Protein AF-A0A8H5QN54-F1 (afdb_monomer)

Radius of gyration: 13.61 Å; Cα contacts (8 Å, |Δi|>4): 112; chains: 1; bounding box: 28×30×39 Å

Mean predicted aligned error: 3.13 Å

Structure (mmCIF, N/CA/C/O backbone):
data_AF-A0A8H5QN54-F1
#
_entry.id   AF-A0A8H5QN54-F1
#
loop_
_atom_site.group_PDB
_atom_site.id
_atom_site.type_symbol
_atom_site.label_atom_id
_atom_site.label_alt_id
_atom_site.label_comp_id
_atom_site.label_asym_id
_atom_site.label_entity_id
_atom_site.label_seq_id
_atom_site.pdbx_PDB_ins_code
_atom_site.Cartn_x
_atom_site.Cartn_y
_atom_site.Cartn_z
_atom_site.occupancy
_atom_site.B_iso_or_equiv
_atom_site.auth_seq_id
_atom_site.auth_comp_id
_atom_site.auth_asym_id
_atom_site.auth_atom_id
_atom_site.pdbx_PDB_model_num
ATOM 1 N N . MET A 1 1 ? -14.623 -18.170 5.546 1.00 49.84 1 MET A N 1
ATOM 2 C CA . MET A 1 1 ? -14.243 -16.929 4.839 1.00 49.84 1 MET A CA 1
ATOM 3 C C . MET A 1 1 ? -14.139 -15.838 5.886 1.00 49.84 1 MET A C 1
ATOM 5 O O . MET A 1 1 ? -15.049 -15.738 6.697 1.00 49.84 1 MET A O 1
ATOM 9 N N . ALA A 1 2 ? -13.021 -15.119 5.971 1.00 58.28 2 ALA A N 1
ATOM 10 C CA . ALA A 1 2 ? -12.918 -14.001 6.9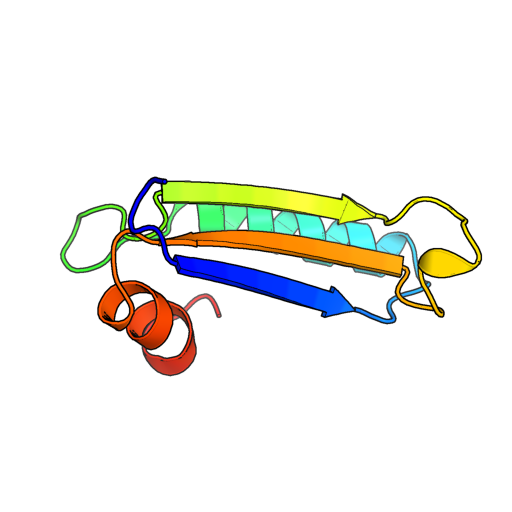08 1.00 58.28 2 ALA A CA 1
ATOM 11 C C . ALA A 1 2 ? -13.755 -12.825 6.375 1.00 58.28 2 ALA A C 1
ATOM 13 O O . ALA A 1 2 ? -13.661 -12.517 5.190 1.00 58.28 2 ALA A O 1
ATOM 14 N N . ASN A 1 3 ? -14.547 -12.172 7.230 1.00 83.38 3 ASN A N 1
ATOM 15 C CA . ASN A 1 3 ? -15.346 -10.984 6.891 1.00 83.38 3 ASN A CA 1
ATOM 16 C C . ASN A 1 3 ? -14.464 -9.725 6.778 1.00 83.38 3 ASN A C 1
ATOM 18 O O . ASN A 1 3 ? -14.701 -8.734 7.460 1.00 83.38 3 ASN A O 1
ATOM 22 N N . ARG A 1 4 ? -13.394 -9.783 5.982 1.00 93.25 4 ARG A N 1
ATOM 23 C CA . ARG A 1 4 ? -12.508 -8.639 5.738 1.00 93.25 4 ARG A CA 1
ATOM 24 C C . ARG A 1 4 ? -12.912 -7.924 4.461 1.00 93.25 4 ARG A C 1
ATOM 26 O O . ARG A 1 4 ? -13.371 -8.548 3.506 1.00 93.25 4 ARG A O 1
ATOM 33 N N . VAL A 1 5 ? -12.682 -6.618 4.437 1.00 96.25 5 VAL A N 1
ATOM 34 C CA . VAL A 1 5 ? -12.798 -5.820 3.217 1.00 96.25 5 VAL A CA 1
ATOM 35 C C . VAL A 1 5 ? -11.432 -5.785 2.546 1.00 96.25 5 VAL A C 1
ATOM 37 O O . VAL A 1 5 ? -10.442 -5.424 3.179 1.00 96.25 5 VAL A O 1
ATOM 40 N N . HIS A 1 6 ? -11.378 -6.160 1.269 1.00 96.25 6 HIS A N 1
ATOM 41 C CA . HIS A 1 6 ? -10.166 -6.116 0.455 1.00 96.25 6 HIS A CA 1
ATOM 42 C C . HIS A 1 6 ? -10.311 -5.017 -0.600 1.00 96.25 6 HIS A C 1
ATOM 44 O O . HIS A 1 6 ? -11.113 -5.150 -1.523 1.00 96.25 6 HIS A O 1
ATOM 50 N N . ARG A 1 7 ? -9.529 -3.941 -0.479 1.00 95.62 7 ARG A N 1
ATOM 51 C CA . ARG A 1 7 ? -9.432 -2.890 -1.499 1.00 95.62 7 ARG A CA 1
ATOM 52 C C . ARG A 1 7 ? -8.258 -3.198 -2.416 1.00 95.62 7 ARG A C 1
ATOM 54 O O . ARG A 1 7 ? -7.147 -3.396 -1.927 1.00 95.62 7 ARG A O 1
ATOM 61 N N . ILE A 1 8 ? -8.509 -3.220 -3.722 1.00 97.12 8 ILE A N 1
ATOM 62 C CA . ILE A 1 8 ? -7.477 -3.378 -4.750 1.00 97.12 8 ILE A CA 1
ATOM 63 C C . ILE A 1 8 ? -7.431 -2.101 -5.581 1.00 97.12 8 ILE A C 1
ATOM 65 O O . ILE A 1 8 ? -8.430 -1.739 -6.202 1.00 97.12 8 ILE A O 1
ATOM 69 N N . THR A 1 9 ? -6.274 -1.447 -5.616 1.00 96.81 9 THR A N 1
ATOM 70 C CA . THR A 1 9 ? -6.029 -0.280 -6.467 1.00 96.81 9 THR A CA 1
ATOM 71 C C . THR A 1 9 ? -4.959 -0.632 -7.490 1.00 96.81 9 THR A C 1
ATOM 73 O O . THR A 1 9 ? -3.896 -1.142 -7.139 1.00 96.81 9 THR A O 1
ATOM 76 N N . MET A 1 10 ? -5.246 -0.375 -8.766 1.00 97.25 10 MET A N 1
ATOM 77 C CA . MET A 1 10 ? -4.356 -0.693 -9.882 1.00 97.25 10 MET A CA 1
ATOM 78 C C . MET A 1 10 ? -3.978 0.587 -10.622 1.00 97.25 10 MET A C 1
ATOM 80 O O . MET A 1 10 ? -4.845 1.380 -10.990 1.00 97.25 10 MET A O 1
ATOM 84 N N . PHE A 1 11 ? -2.685 0.770 -10.868 1.00 97.06 11 PHE A N 1
ATOM 85 C CA . PHE A 1 11 ? -2.128 1.980 -11.463 1.00 97.06 11 PHE A CA 1
ATOM 86 C C . PHE A 1 11 ? -1.495 1.675 -12.819 1.00 97.06 11 PHE A C 1
ATOM 88 O O . PHE A 1 11 ? -0.816 0.662 -12.991 1.00 97.06 11 PHE A O 1
ATOM 95 N N . LYS A 1 12 ? -1.682 2.584 -13.779 1.00 96.56 12 LYS A N 1
ATOM 96 C CA . LYS A 1 12 ? -0.921 2.616 -15.034 1.00 96.56 12 LYS A CA 1
ATOM 97 C C . LYS A 1 12 ? 0.230 3.604 -14.863 1.00 96.56 12 LYS A C 1
ATOM 99 O O . LYS A 1 12 ? 0.117 4.764 -15.241 1.00 96.56 12 LYS A O 1
ATOM 104 N N . LEU A 1 13 ? 1.298 3.144 -14.221 1.00 95.25 13 LEU A N 1
ATOM 105 C CA . LEU A 1 13 ? 2.458 3.943 -13.829 1.00 95.25 13 LEU A CA 1
ATOM 106 C C . LEU A 1 13 ? 3.732 3.289 -14.386 1.00 95.25 13 LEU A C 1
ATOM 108 O O . LEU A 1 13 ? 4.367 2.510 -13.676 1.00 95.25 13 LEU A O 1
ATOM 112 N N . PRO A 1 14 ? 4.073 3.471 -15.674 1.00 90.06 14 PRO A N 1
ATOM 113 C CA . PRO A 1 14 ? 5.159 2.719 -16.310 1.00 90.06 14 PRO A CA 1
ATOM 114 C C . PRO A 1 14 ? 6.557 3.142 -15.831 1.00 90.06 14 PRO A C 1
ATOM 116 O O . PRO A 1 14 ? 7.492 2.348 -15.901 1.00 90.06 14 PRO A O 1
ATOM 119 N N . SER A 1 15 ? 6.708 4.367 -15.319 1.00 96.12 15 SER A N 1
ATOM 120 C CA . SER A 1 15 ? 7.983 4.879 -14.813 1.00 96.12 15 SER A CA 1
ATOM 121 C C . SER A 1 15 ? 8.406 4.172 -13.523 1.00 96.12 15 SER A C 1
ATOM 123 O O . SER A 1 15 ? 7.704 4.231 -12.512 1.00 96.12 15 SER A O 1
ATOM 125 N N . LYS A 1 16 ? 9.585 3.537 -13.530 1.00 94.69 16 LYS A N 1
ATOM 126 C CA . LYS A 1 16 ? 10.149 2.866 -12.346 1.00 94.69 16 LYS A CA 1
ATOM 127 C C . LYS A 1 16 ? 10.483 3.849 -11.221 1.00 94.69 16 LYS A C 1
ATOM 129 O O . LYS A 1 16 ? 10.259 3.524 -10.058 1.00 94.69 16 LYS A O 1
ATOM 134 N N . ASP A 1 17 ? 10.914 5.061 -11.559 1.00 97.31 17 ASP A N 1
ATOM 135 C CA . ASP A 1 17 ? 11.186 6.110 -10.571 1.00 97.31 17 ASP A CA 1
ATOM 136 C C . ASP A 1 17 ? 9.903 6.568 -9.869 1.00 97.31 17 ASP A C 1
ATOM 138 O O . ASP A 1 17 ? 9.891 6.803 -8.661 1.00 97.31 17 ASP A O 1
ATOM 142 N N . GLU A 1 18 ? 8.796 6.679 -10.607 1.00 97.19 18 GLU A N 1
ATOM 143 C CA . GLU A 1 18 ? 7.500 7.023 -10.015 1.00 97.19 18 GLU A CA 1
ATOM 144 C C . GLU A 1 18 ? 6.932 5.864 -9.187 1.00 97.19 1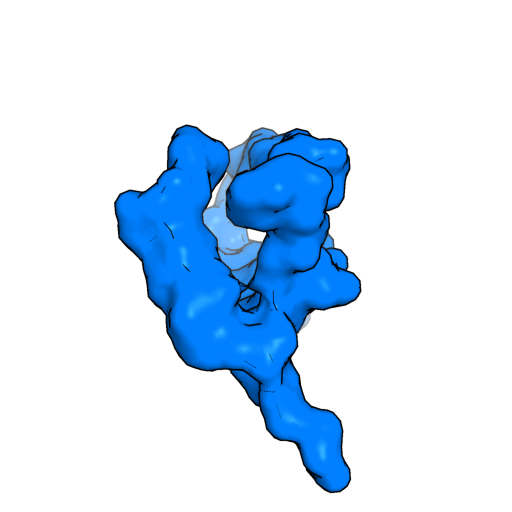8 GLU A C 1
ATOM 146 O O . GLU A 1 18 ? 6.386 6.107 -8.112 1.00 97.19 18 GLU A O 1
ATOM 151 N N . GLN A 1 19 ? 7.117 4.611 -9.626 1.00 96.88 19 GLN A N 1
ATOM 152 C CA . GLN A 1 19 ? 6.770 3.427 -8.828 1.00 96.88 19 GLN A CA 1
ATOM 153 C C . GLN A 1 19 ? 7.531 3.402 -7.497 1.00 96.88 19 GLN A C 1
ATOM 155 O O . GLN A 1 19 ? 6.923 3.144 -6.461 1.00 96.88 19 GLN A O 1
ATOM 160 N N . ALA A 1 20 ? 8.834 3.706 -7.500 1.00 97.25 20 ALA A N 1
ATOM 161 C CA . ALA A 1 20 ? 9.637 3.780 -6.280 1.00 97.25 20 ALA A CA 1
ATOM 162 C C . ALA A 1 20 ? 9.138 4.886 -5.336 1.00 97.25 20 ALA A C 1
ATOM 164 O O . ALA A 1 20 ? 8.926 4.638 -4.150 1.00 97.25 20 ALA A O 1
ATOM 165 N N . LYS A 1 21 ? 8.844 6.081 -5.869 1.00 97.25 21 LYS A N 1
ATOM 166 C CA . LYS A 1 21 ? 8.258 7.180 -5.081 1.00 97.25 21 LYS A CA 1
ATOM 167 C C . LYS A 1 21 ? 6.913 6.793 -4.467 1.00 97.25 21 LYS A C 1
ATOM 169 O O . LYS A 1 21 ? 6.659 7.133 -3.314 1.00 97.25 21 LYS A O 1
ATOM 174 N N . LEU A 1 22 ? 6.054 6.101 -5.218 1.00 96.62 22 LEU A N 1
ATOM 175 C CA . LEU A 1 22 ? 4.760 5.631 -4.724 1.00 96.62 22 LEU A CA 1
ATOM 176 C C . LEU A 1 22 ? 4.930 4.556 -3.643 1.00 96.62 22 LEU A C 1
ATOM 178 O O . LEU A 1 22 ? 4.266 4.621 -2.609 1.00 96.62 22 LEU A O 1
ATOM 182 N N . LEU A 1 23 ? 5.849 3.608 -3.842 1.00 97.38 23 LEU A N 1
ATOM 183 C CA . LEU A 1 23 ? 6.188 2.589 -2.849 1.00 97.38 23 LEU A CA 1
ATOM 184 C C . LEU A 1 23 ? 6.645 3.226 -1.527 1.00 97.38 23 LEU A C 1
ATOM 186 O O . LEU A 1 23 ? 6.176 2.825 -0.463 1.00 97.38 23 LEU A O 1
ATOM 190 N N . ASP A 1 24 ? 7.469 4.273 -1.586 1.00 97.06 24 ASP A N 1
ATOM 191 C CA . ASP A 1 24 ? 7.903 5.013 -0.398 1.00 97.06 24 ASP A CA 1
ATOM 192 C C . ASP A 1 24 ? 6.742 5.697 0.339 1.00 97.06 24 ASP A C 1
ATOM 194 O O . ASP A 1 24 ? 6.728 5.723 1.573 1.00 97.06 24 ASP A O 1
ATOM 198 N N . GLN A 1 25 ? 5.744 6.230 -0.377 1.00 96.38 25 GLN A N 1
ATOM 199 C CA . GLN A 1 25 ? 4.540 6.771 0.270 1.00 96.38 25 GLN A CA 1
ATOM 200 C C . GLN A 1 25 ? 3.730 5.670 0.958 1.00 96.38 25 GLN A C 1
ATOM 202 O O . GLN A 1 25 ? 3.288 5.854 2.092 1.00 96.38 25 GLN A O 1
ATOM 207 N N . TYR A 1 26 ? 3.599 4.499 0.332 1.00 96.69 26 TYR A N 1
ATOM 208 C CA . TYR A 1 26 ? 2.944 3.357 0.964 1.00 96.69 26 TYR A CA 1
ATOM 209 C C . TYR A 1 26 ? 3.700 2.858 2.201 1.00 96.69 26 TYR A C 1
ATOM 211 O O . TYR A 1 26 ? 3.066 2.533 3.204 1.00 96.69 26 TYR A O 1
ATOM 219 N N . HIS A 1 27 ? 5.035 2.851 2.194 1.00 95.56 27 HIS A N 1
ATOM 220 C CA . HIS A 1 27 ? 5.818 2.529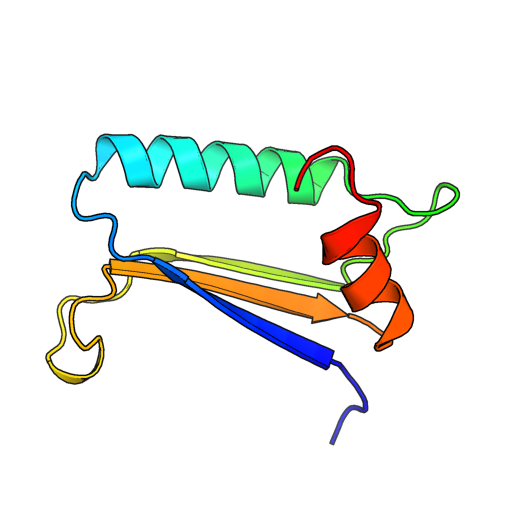 3.391 1.00 95.56 27 HIS A CA 1
ATOM 221 C C . HIS A 1 27 ? 5.536 3.500 4.542 1.00 95.56 27 HIS A C 1
ATOM 223 O O . HIS A 1 27 ? 5.352 3.063 5.680 1.00 95.56 27 HIS A O 1
ATOM 229 N N . LYS A 1 28 ? 5.442 4.804 4.252 1.00 95.56 28 LYS A N 1
ATOM 230 C CA . LYS A 1 28 ? 5.078 5.814 5.256 1.00 95.56 28 LYS A CA 1
ATOM 231 C C . LYS A 1 28 ? 3.668 5.585 5.789 1.00 95.56 28 LYS A C 1
ATOM 233 O O . LYS A 1 28 ? 3.504 5.535 7.003 1.00 95.56 28 LYS A O 1
ATOM 238 N N . LEU A 1 29 ? 2.688 5.376 4.905 1.00 95.75 29 LEU A N 1
ATOM 239 C CA . LEU A 1 29 ? 1.309 5.065 5.289 1.00 95.75 29 LEU A CA 1
ATOM 240 C C . LEU A 1 29 ? 1.252 3.832 6.200 1.00 95.75 29 LEU A C 1
ATOM 242 O O . LEU A 1 29 ? 0.611 3.875 7.243 1.00 95.75 29 LEU A O 1
ATOM 246 N N . ASN A 1 30 ? 1.953 2.749 5.852 1.00 94.44 30 ASN A N 1
ATOM 247 C CA . ASN A 1 30 ? 1.969 1.530 6.661 1.00 94.44 30 ASN A CA 1
ATOM 248 C C . ASN A 1 30 ? 2.490 1.778 8.084 1.00 94.44 30 ASN A C 1
ATOM 250 O O . ASN A 1 30 ? 1.994 1.185 9.039 1.00 94.44 30 ASN A O 1
ATOM 254 N N . ALA A 1 31 ? 3.495 2.647 8.218 1.00 94.06 31 ALA A N 1
ATOM 255 C CA . ALA A 1 31 ? 4.122 2.958 9.495 1.00 94.06 31 ALA A CA 1
ATOM 256 C C . ALA A 1 31 ? 3.303 3.935 10.356 1.00 94.06 31 ALA A C 1
ATOM 258 O O . ALA A 1 31 ? 3.409 3.889 11.581 1.00 94.06 31 ALA A O 1
ATOM 259 N N . SER A 1 32 ? 2.514 4.826 9.743 1.00 94.44 32 SER A N 1
ATOM 260 C CA . SER A 1 32 ? 1.850 5.9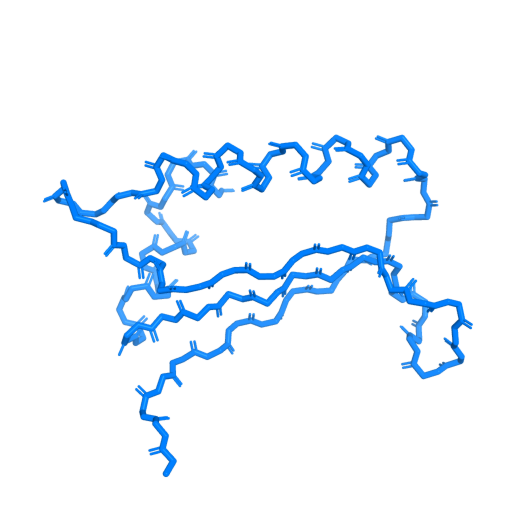34 10.446 1.00 94.44 32 SER A CA 1
ATOM 261 C C . SER A 1 32 ? 0.324 5.849 10.511 1.00 94.44 32 SER A C 1
ATOM 263 O O . SER A 1 32 ? -0.277 6.602 11.276 1.00 94.44 32 SER A O 1
ATOM 265 N N . GLN A 1 33 ? -0.317 4.964 9.741 1.00 95.12 33 GLN A N 1
ATOM 266 C CA . GLN A 1 33 ? -1.778 4.860 9.686 1.00 95.12 33 GLN A CA 1
ATOM 267 C C . GLN A 1 33 ? -2.389 4.575 11.062 1.00 95.12 33 GLN A C 1
ATOM 269 O O . GLN A 1 33 ? -2.061 3.582 11.715 1.00 95.12 33 GLN A O 1
ATOM 274 N N . GLN A 1 34 ? -3.287 5.458 11.498 1.00 94.44 34 GLN A N 1
ATOM 275 C CA . GLN A 1 34 ? -4.064 5.314 12.725 1.00 94.44 34 GLN A CA 1
ATOM 276 C C . GLN A 1 34 ? -5.407 6.039 12.574 1.00 94.44 34 GLN A C 1
ATOM 278 O O . GLN A 1 34 ? -5.475 7.099 11.957 1.00 94.44 34 GLN A O 1
ATOM 283 N N . LYS A 1 35 ? -6.459 5.476 13.169 1.00 92.44 35 LYS A N 1
ATOM 284 C CA . LYS A 1 35 ? -7.771 6.086 13.400 1.00 92.44 35 LYS A CA 1
ATOM 285 C C . LYS A 1 35 ? -7.995 6.062 14.910 1.00 92.44 35 LYS A C 1
ATOM 287 O O . LYS A 1 35 ? -7.911 4.997 15.521 1.00 92.44 35 LYS A O 1
ATOM 292 N N . ASP A 1 36 ? -8.164 7.228 15.529 1.00 90.56 36 ASP A N 1
ATOM 293 C CA . ASP A 1 36 ? -8.299 7.371 16.990 1.00 90.56 36 ASP A CA 1
ATOM 294 C C . ASP A 1 36 ? -7.166 6.689 17.789 1.00 90.56 36 ASP A C 1
ATOM 296 O O . ASP A 1 36 ? -7.385 6.041 18.815 1.00 90.56 36 ASP A O 1
ATOM 300 N N . GLY A 1 37 ? -5.931 6.791 17.283 1.00 91.88 37 GLY A N 1
ATOM 301 C CA . GLY A 1 37 ? -4.739 6.205 17.907 1.00 91.88 37 GLY A CA 1
ATOM 302 C C . GLY A 1 37 ? -4.581 4.691 17.715 1.00 91.88 37 GLY A C 1
ATOM 303 O O . GLY A 1 37 ? -3.693 4.089 18.318 1.00 91.88 37 GLY A O 1
ATOM 304 N N . LYS A 1 38 ? -5.433 4.050 16.901 1.00 93.75 38 LYS A N 1
ATOM 305 C CA . LYS A 1 38 ? -5.383 2.608 16.620 1.00 93.75 38 LYS A CA 1
ATOM 306 C C . LYS A 1 38 ? -5.179 2.330 15.127 1.00 93.75 38 LYS A C 1
ATOM 308 O O . LYS A 1 38 ? -5.775 3.022 14.305 1.00 93.75 38 LYS A O 1
ATOM 313 N N . PRO A 1 39 ? -4.395 1.307 14.749 1.00 95.62 39 PRO A N 1
ATOM 314 C CA . PRO A 1 39 ? -4.319 0.835 13.367 1.00 95.62 39 PRO A CA 1
ATOM 315 C C . PRO A 1 39 ? -5.706 0.484 12.805 1.00 95.62 39 PRO A C 1
ATOM 317 O O . PRO A 1 39 ? -6.436 -0.285 13.429 1.00 95.62 39 PRO A O 1
ATOM 320 N N . TYR A 1 40 ? -6.053 1.011 11.629 1.00 95.75 40 TYR A N 1
ATOM 321 C CA . TYR A 1 40 ? -7.294 0.685 10.905 1.00 95.75 40 TYR A CA 1
ATOM 322 C C . TYR A 1 40 ? -7.037 -0.160 9.642 1.00 95.75 40 TYR A C 1
ATOM 324 O O . TYR A 1 40 ? -7.927 -0.870 9.174 1.00 95.75 40 TYR A O 1
ATOM 332 N N . ILE A 1 41 ? -5.806 -0.142 9.116 1.00 96.88 41 ILE A N 1
ATOM 333 C CA . ILE A 1 41 ? -5.330 -1.085 8.095 1.00 96.88 41 ILE A CA 1
ATOM 334 C C . ILE A 1 41 ? -4.821 -2.351 8.793 1.00 96.88 41 ILE A C 1
ATOM 336 O O . ILE A 1 41 ? -3.937 -2.281 9.647 1.00 96.88 41 ILE A O 1
ATOM 340 N N . LEU A 1 42 ? -5.363 -3.512 8.413 1.00 96.06 42 LEU A N 1
ATOM 341 C CA . LEU A 1 42 ? -4.967 -4.819 8.953 1.00 96.06 42 LEU A CA 1
ATOM 342 C C . LEU A 1 42 ? -3.750 -5.405 8.240 1.00 96.06 42 LEU A C 1
ATOM 344 O O . LEU A 1 42 ? -2.910 -6.053 8.858 1.00 96.06 42 LEU A O 1
ATOM 348 N N . SER A 1 43 ? -3.690 -5.238 6.922 1.00 96.50 43 SER A N 1
ATOM 349 C CA . SER A 1 43 ? -2.533 -5.613 6.119 1.00 96.50 43 SER A CA 1
ATOM 350 C C . SER A 1 43 ? -2.511 -4.822 4.822 1.00 96.50 43 SER A C 1
ATOM 352 O O . SER A 1 43 ? -3.550 -4.368 4.334 1.00 96.50 43 SER A O 1
ATOM 354 N N . MET A 1 44 ? -1.315 -4.658 4.268 1.00 97.00 44 MET A N 1
ATOM 355 C CA . MET A 1 44 ? -1.111 -3.986 2.999 1.00 97.00 44 MET A CA 1
ATOM 356 C C . MET A 1 44 ? 0.011 -4.671 2.227 1.00 97.00 44 MET A C 1
ATOM 358 O O . MET A 1 44 ? 1.077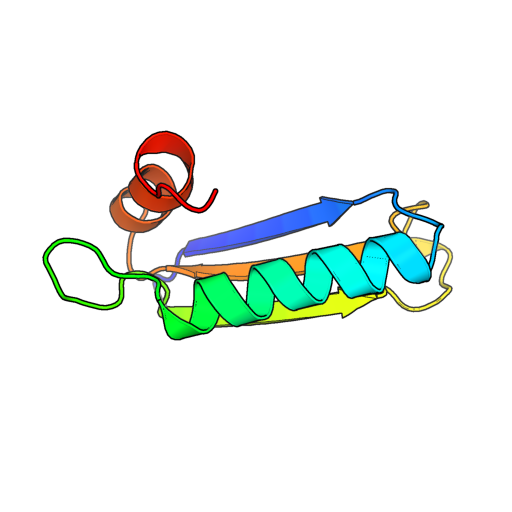 -4.941 2.776 1.00 97.00 44 MET A O 1
ATOM 362 N N . VAL A 1 45 ? -0.241 -4.958 0.954 1.00 97.38 45 VAL A N 1
ATOM 363 C CA . VAL A 1 45 ? 0.738 -5.498 0.007 1.00 97.38 45 VAL A CA 1
ATOM 364 C C . VAL A 1 45 ? 0.754 -4.579 -1.197 1.00 97.38 45 VAL A C 1
ATOM 366 O O . VAL A 1 45 ? -0.297 -4.270 -1.753 1.00 97.38 45 VAL A O 1
ATOM 369 N N . VAL A 1 46 ? 1.937 -4.130 -1.592 1.00 97.62 46 VAL A N 1
ATOM 370 C CA . VAL A 1 46 ? 2.097 -3.159 -2.667 1.00 97.62 46 VAL A CA 1
ATOM 371 C C . VAL A 1 46 ? 3.343 -3.470 -3.481 1.00 97.62 46 VAL A C 1
ATOM 373 O O . VAL A 1 46 ? 4.365 -3.868 -2.924 1.00 97.62 46 VAL A O 1
ATOM 376 N N . GLY A 1 47 ? 3.264 -3.299 -4.797 1.00 96.81 47 GLY A N 1
ATOM 377 C CA . GLY A 1 47 ? 4.410 -3.513 -5.667 1.00 96.81 47 GLY A CA 1
ATOM 378 C C . GLY A 1 47 ? 4.084 -3.418 -7.148 1.00 96.81 47 GLY A C 1
ATOM 379 O O . GLY A 1 47 ? 2.935 -3.221 -7.552 1.00 96.81 47 GLY A O 1
ATOM 380 N N . ALA A 1 48 ? 5.130 -3.564 -7.957 1.00 96.56 48 ALA A N 1
ATOM 381 C CA . ALA A 1 48 ? 4.992 -3.667 -9.399 1.00 96.56 48 ALA A CA 1
ATOM 382 C C . ALA A 1 48 ? 4.225 -4.944 -9.768 1.00 96.56 48 ALA A C 1
ATOM 384 O O . ALA A 1 48 ? 4.413 -5.991 -9.150 1.00 96.56 48 ALA A O 1
ATOM 385 N N . ALA A 1 49 ? 3.372 -4.844 -10.783 1.00 94.62 49 ALA A N 1
ATOM 386 C CA . ALA A 1 49 ? 2.823 -6.026 -11.428 1.00 94.62 49 ALA A CA 1
ATOM 387 C C . ALA A 1 49 ? 3.910 -6.687 -12.284 1.00 94.62 49 ALA A C 1
ATOM 389 O O . ALA A 1 49 ? 4.729 -5.988 -12.889 1.00 94.62 49 ALA A O 1
ATOM 390 N N . ASP A 1 50 ? 3.885 -8.015 -12.368 1.00 92.25 50 ASP A N 1
ATOM 391 C CA . ASP A 1 50 ? 4.700 -8.736 -13.341 1.00 92.25 50 ASP A CA 1
ATOM 392 C C . ASP A 1 50 ? 4.293 -8.353 -14.772 1.00 92.25 50 ASP A C 1
ATOM 394 O O . ASP A 1 50 ? 3.132 -8.018 -15.057 1.00 92.25 50 ASP A O 1
ATOM 398 N N . GLU A 1 51 ? 5.267 -8.417 -15.681 1.00 91.06 51 GLU A N 1
ATOM 399 C CA . GLU A 1 51 ? 5.045 -8.215 -17.110 1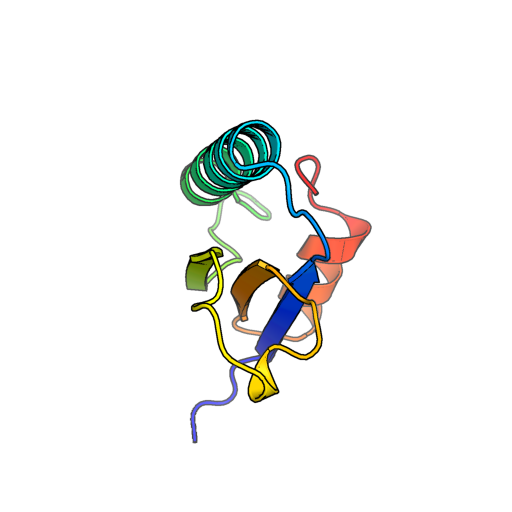.00 91.06 51 GLU A CA 1
ATOM 400 C C . GLU A 1 51 ? 4.242 -9.391 -17.677 1.00 91.06 51 GLU A C 1
ATOM 402 O O . GLU A 1 51 ? 4.780 -10.426 -18.062 1.00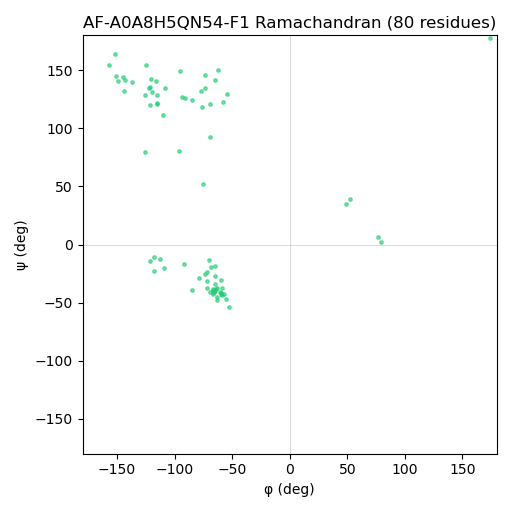 91.06 51 GLU A O 1
ATOM 407 N N . ASP A 1 52 ? 2.920 -9.231 -17.702 1.00 93.06 52 ASP A N 1
ATOM 408 C CA . ASP A 1 52 ? 1.981 -10.252 -18.154 1.00 93.06 52 ASP A CA 1
ATOM 409 C C . ASP A 1 52 ? 0.786 -9.614 -18.878 1.00 93.06 52 ASP A C 1
ATOM 411 O O . ASP A 1 52 ? 0.295 -8.546 -18.504 1.00 93.06 52 ASP A O 1
ATOM 415 N N . ALA A 1 53 ? 0.272 -10.284 -19.913 1.00 93.88 53 ALA A N 1
ATOM 416 C CA . ALA A 1 53 ? -0.880 -9.803 -20.678 1.00 93.88 53 ALA A CA 1
ATOM 417 C C . ALA A 1 53 ? -2.148 -9.632 -19.813 1.00 93.88 53 ALA A C 1
ATOM 419 O O . ALA A 1 53 ? -2.964 -8.742 -20.066 1.00 93.88 53 ALA A O 1
ATOM 420 N N . ARG A 1 54 ? -2.307 -10.446 -18.761 1.00 95.50 54 ARG A N 1
ATOM 421 C CA . ARG A 1 54 ? -3.416 -10.377 -17.794 1.00 95.50 54 ARG A CA 1
ATOM 422 C C . ARG A 1 54 ? -3.353 -9.126 -16.923 1.00 95.50 54 ARG A C 1
ATOM 424 O O . ARG A 1 54 ? -4.386 -8.734 -16.389 1.00 95.50 54 ARG A O 1
ATOM 431 N N . SER A 1 55 ? -2.195 -8.472 -16.826 1.00 93.56 55 SER A N 1
ATOM 432 C CA . SER A 1 55 ? -2.046 -7.191 -16.128 1.00 93.56 55 SER A CA 1
ATOM 433 C C . SER A 1 55 ? -2.739 -6.040 -16.875 1.00 93.56 55 SER A C 1
ATOM 435 O O . SER A 1 55 ? -2.927 -4.975 -16.300 1.00 93.56 55 SER A O 1
ATOM 437 N N . GLN A 1 56 ? -3.151 -6.223 -18.141 1.00 94.19 56 GLN A N 1
ATOM 438 C CA . GLN A 1 56 ? -3.958 -5.266 -18.926 1.00 94.19 56 GLN A CA 1
ATOM 439 C C . GLN A 1 56 ? -3.433 -3.812 -18.912 1.00 94.19 56 GLN A C 1
ATOM 441 O O . GLN A 1 56 ? -4.188 -2.835 -18.928 1.00 94.19 56 GLN A O 1
ATOM 446 N N . GLY A 1 57 ? -2.107 -3.663 -18.887 1.00 93.38 57 GLY A N 1
ATOM 447 C CA . GLY A 1 57 ? -1.425 -2.368 -18.858 1.00 93.38 57 GLY A CA 1
ATOM 448 C C . GLY A 1 57 ? -1.374 -1.690 -17.485 1.00 93.38 57 GLY A C 1
ATOM 449 O O . GLY A 1 57 ? -0.846 -0.584 -17.397 1.00 93.38 57 GLY A O 1
ATOM 450 N N . TYR A 1 58 ? -1.890 -2.316 -16.425 1.00 97.19 58 TYR A N 1
ATOM 451 C CA . TYR A 1 58 ? -1.590 -1.927 -15.049 1.00 97.19 58 TYR A CA 1
ATOM 452 C C . TYR A 1 58 ? -0.198 -2.431 -14.671 1.00 97.19 58 TYR A C 1
ATOM 454 O O . TYR A 1 58 ? 0.149 -3.582 -14.919 1.00 97.19 58 TYR A O 1
ATOM 462 N N . THR A 1 59 ? 0.608 -1.555 -14.087 1.00 97.06 59 THR A N 1
ATOM 463 C CA . THR A 1 59 ? 2.039 -1.793 -13.843 1.00 97.06 59 THR A CA 1
ATOM 464 C C . THR A 1 59 ? 2.391 -1.789 -12.362 1.00 97.06 59 THR A C 1
ATOM 466 O O . THR A 1 59 ? 3.504 -2.158 -11.994 1.00 97.06 59 THR A O 1
ATOM 469 N N . PHE A 1 60 ? 1.461 -1.373 -11.504 1.00 97.62 60 PHE A N 1
ATOM 470 C CA . PHE A 1 60 ? 1.640 -1.303 -10.061 1.00 97.62 60 PHE A CA 1
ATOM 471 C C . PHE A 1 60 ? 0.300 -1.540 -9.366 1.00 97.62 60 PHE A C 1
ATOM 473 O O . PHE A 1 60 ? -0.740 -1.079 -9.847 1.00 97.62 60 PHE A O 1
ATOM 480 N N . VAL A 1 61 ? 0.310 -2.271 -8.255 1.00 97.75 61 VAL A N 1
ATOM 481 C CA . VAL A 1 61 ? -0.901 -2.703 -7.550 1.00 97.75 61 VAL A CA 1
ATOM 482 C C . VAL A 1 61 ? -0.711 -2.530 -6.052 1.00 97.75 61 VAL A C 1
ATOM 484 O O . VAL A 1 61 ? 0.352 -2.839 -5.514 1.00 97.75 61 VAL A O 1
ATOM 487 N N . SER A 1 62 ? -1.761 -2.079 -5.370 1.00 97.56 62 SER A N 1
ATOM 488 C CA . SER A 1 62 ? -1.872 -2.159 -3.917 1.00 97.56 62 SER A CA 1
ATOM 489 C C . SER A 1 62 ? -3.113 -2.951 -3.511 1.00 97.56 62 SER A C 1
ATOM 491 O O . SER A 1 62 ? -4.200 -2.792 -4.068 1.00 97.56 62 SER A O 1
ATOM 493 N N . LYS A 1 63 ? -2.930 -3.838 -2.534 1.00 97.81 63 LYS A N 1
ATOM 494 C CA . LYS A 1 63 ? -3.978 -4.572 -1.831 1.00 97.81 63 LYS A CA 1
ATOM 495 C C . LYS A 1 63 ? -3.959 -4.134 -0.377 1.00 97.81 63 LYS A C 1
ATOM 497 O O . LYS A 1 63 ? -2.963 -4.360 0.306 1.00 97.81 63 LYS A O 1
ATOM 502 N N . THR A 1 64 ? -5.080 -3.618 0.105 1.00 97.56 64 THR A N 1
ATOM 503 C CA . THR A 1 64 ? -5.241 -3.205 1.502 1.00 97.56 64 THR A CA 1
ATOM 504 C C . THR A 1 64 ? -6.411 -3.948 2.129 1.00 97.56 64 THR A C 1
ATOM 506 O O . THR A 1 64 ? -7.474 -4.080 1.518 1.00 97.56 64 THR A O 1
ATOM 509 N N . GLU A 1 65 ? -6.211 -4.465 3.337 1.00 97.50 65 GLU A N 1
ATOM 510 C CA . GLU A 1 65 ? -7.231 -5.182 4.098 1.00 97.50 65 GLU A CA 1
ATOM 511 C C . GLU A 1 65 ? -7.718 -4.361 5.286 1.00 97.50 65 GLU A C 1
ATOM 513 O O . GLU A 1 65 ? -6.916 -3.837 6.060 1.00 97.50 65 GLU A O 1
ATOM 518 N N . PHE A 1 66 ? -9.035 -4.331 5.468 1.00 96.88 66 PHE A N 1
ATOM 519 C CA . PHE A 1 66 ? -9.706 -3.640 6.564 1.00 96.88 66 PHE A CA 1
ATOM 520 C C . PHE A 1 66 ? -10.609 -4.596 7.341 1.00 96.88 66 PHE A C 1
ATOM 522 O O . PHE A 1 66 ? -11.102 -5.594 6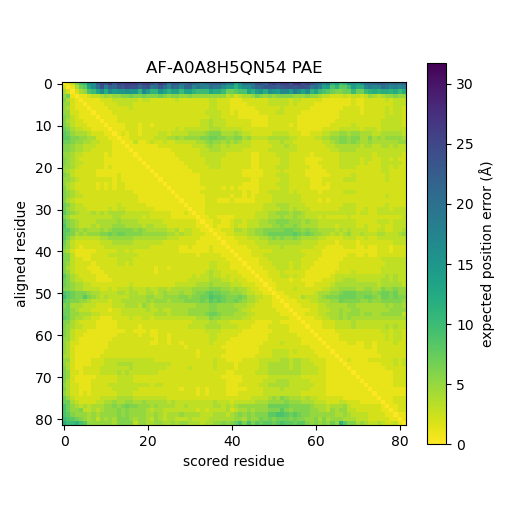.799 1.00 96.88 66 PHE A O 1
ATOM 529 N N . ALA A 1 67 ? -10.851 -4.273 8.612 1.00 95.44 67 ALA A N 1
ATOM 530 C CA . ALA A 1 67 ? -11.789 -5.015 9.449 1.00 95.44 67 ALA A CA 1
ATOM 531 C C . ALA A 1 67 ? -13.252 -4.734 9.071 1.00 95.44 67 ALA A C 1
ATOM 533 O O . ALA A 1 67 ? -14.118 -5.571 9.317 1.00 95.44 67 ALA A O 1
ATOM 534 N N . SER A 1 68 ? -13.528 -3.570 8.475 1.00 95.19 68 SER A N 1
ATOM 535 C CA . SER A 1 68 ? -14.881 -3.110 8.177 1.00 95.19 68 SER A CA 1
ATOM 536 C C . SER A 1 68 ? -14.937 -2.187 6.954 1.00 95.19 68 SER A C 1
ATOM 538 O O . SER A 1 68 ? -13.925 -1.633 6.518 1.00 95.19 68 SER A O 1
ATOM 540 N N . MET A 1 69 ? -16.145 -1.986 6.414 1.00 95.06 69 MET A N 1
ATOM 541 C CA . MET A 1 69 ? -16.392 -0.965 5.385 1.00 95.06 69 MET A CA 1
ATOM 542 C C . MET A 1 69 ? -16.184 0.456 5.920 1.00 95.06 69 MET A C 1
ATOM 544 O O . MET A 1 69 ? -15.855 1.353 5.152 1.00 95.06 69 MET A O 1
ATOM 548 N N . GLU A 1 70 ? -16.358 0.672 7.224 1.00 95.06 70 GLU A N 1
ATOM 549 C CA . GLU A 1 70 ? -16.138 1.975 7.852 1.00 95.06 70 GLU A CA 1
ATOM 550 C C . GLU A 1 70 ? -14.650 2.345 7.867 1.00 95.06 70 GLU A C 1
ATOM 552 O O . GLU A 1 70 ? -14.300 3.484 7.572 1.00 95.06 70 GLU A O 1
ATOM 557 N N . ASP A 1 71 ? -13.767 1.386 8.149 1.00 96.25 71 ASP A N 1
ATOM 558 C CA . ASP A 1 71 ? -12.317 1.607 8.109 1.00 96.25 71 ASP A CA 1
ATOM 559 C C . ASP A 1 71 ? -11.827 1.876 6.681 1.00 96.25 71 ASP A C 1
ATOM 561 O O . ASP A 1 71 ? -10.985 2.747 6.472 1.00 96.25 71 ASP A O 1
ATOM 565 N N . MET A 1 72 ? -12.396 1.187 5.685 1.00 95.56 72 MET A N 1
ATOM 566 C CA . MET A 1 72 ? -12.135 1.482 4.272 1.00 95.56 72 MET A CA 1
ATOM 567 C C . MET A 1 72 ? -12.645 2.878 3.885 1.00 95.56 72 MET A C 1
ATOM 569 O O . MET A 1 72 ? -11.963 3.606 3.174 1.00 95.56 72 MET A O 1
ATOM 573 N N . LYS A 1 73 ? -13.818 3.292 4.373 1.00 95.75 73 LYS A N 1
ATOM 574 C CA . LYS A 1 73 ? -14.336 4.638 4.107 1.00 95.75 73 LYS A CA 1
ATOM 575 C C . LYS A 1 73 ? -13.474 5.716 4.767 1.00 95.75 73 LYS A C 1
ATOM 577 O O . LYS A 1 73 ? -13.188 6.737 4.151 1.00 95.75 73 LYS A O 1
ATOM 582 N N . TYR A 1 74 ? -13.016 5.476 5.997 1.00 96.06 74 TYR A N 1
ATOM 583 C CA . TYR A 1 74 ? -12.064 6.364 6.658 1.00 96.06 74 TYR A CA 1
ATOM 584 C C . TYR A 1 74 ? -10.756 6.460 5.874 1.00 96.06 74 TYR A C 1
ATOM 586 O O . TYR A 1 74 ? -10.230 7.558 5.735 1.00 96.06 74 TYR A O 1
ATOM 594 N N . TYR A 1 75 ? -10.262 5.344 5.327 1.00 95.69 75 TYR A N 1
ATOM 595 C CA . TYR A 1 75 ? -9.115 5.376 4.427 1.00 95.69 75 TYR A CA 1
ATOM 596 C C . TYR A 1 75 ? -9.347 6.376 3.291 1.00 95.69 75 TYR A C 1
ATOM 598 O O . TYR A 1 75 ? -8.527 7.266 3.116 1.00 95.69 75 TYR A O 1
ATOM 606 N N . ASP A 1 76 ? -10.464 6.251 2.567 1.00 93.44 76 ASP A N 1
ATOM 607 C CA . ASP A 1 76 ? -10.746 7.028 1.354 1.00 93.44 76 ASP A CA 1
ATOM 608 C C . ASP A 1 76 ? -11.064 8.511 1.591 1.00 93.44 76 ASP A C 1
ATOM 610 O O . ASP A 1 76 ? -10.775 9.330 0.724 1.00 93.44 76 ASP A O 1
ATOM 614 N N . GLU A 1 77 ? -11.671 8.862 2.725 1.00 94.31 77 GLU A N 1
ATOM 615 C CA . GLU A 1 77 ? -12.201 10.217 2.949 1.00 94.31 77 GLU A CA 1
ATOM 616 C C . GLU A 1 77 ? -11.538 10.958 4.119 1.00 94.31 77 GLU A C 1
ATOM 618 O O . GLU A 1 77 ? -11.602 12.184 4.193 1.00 94.31 77 GLU A O 1
ATOM 623 N N . GLY A 1 78 ? -10.947 10.228 5.067 1.00 89.06 78 GLY A N 1
ATOM 624 C CA . GLY A 1 78 ? -10.480 10.775 6.343 1.00 89.06 78 GLY A CA 1
ATOM 625 C C . GLY A 1 78 ? -8.991 10.591 6.621 1.00 89.06 78 GLY A C 1
ATOM 626 O O . GLY A 1 78 ? -8.462 11.238 7.529 1.00 89.06 78 GLY A O 1
ATOM 627 N N . CYS A 1 79 ? -8.297 9.727 5.877 1.00 90.31 79 CYS A N 1
ATOM 628 C CA . CYS A 1 79 ? -6.866 9.532 6.049 1.00 90.31 79 CYS A CA 1
ATOM 629 C C . CYS A 1 79 ? -6.099 10.698 5.423 1.00 90.31 79 CYS A C 1
ATOM 631 O O . CYS A 1 79 ? -6.128 10.880 4.221 1.00 90.31 79 CYS A O 1
ATOM 633 N N . GLN A 1 80 ? -5.337 11.442 6.225 1.00 85.19 80 GLN A N 1
ATOM 634 C CA . GLN A 1 80 ? -4.554 12.589 5.738 1.00 85.19 80 GLN A CA 1
ATOM 635 C C . GLN A 1 80 ? -3.431 12.227 4.753 1.00 85.19 80 GLN A C 1
ATOM 637 O O . GLN A 1 80 ? -2.886 13.110 4.096 1.00 85.19 80 GLN A O 1
ATOM 642 N N . ALA A 1 81 ? -3.017 10.958 4.726 1.00 84.44 81 ALA A N 1
ATOM 643 C CA . ALA A 1 81 ? -1.955 10.475 3.849 1.00 84.44 81 ALA A CA 1
ATOM 644 C C . ALA A 1 81 ? -2.475 9.934 2.507 1.00 84.44 81 ALA A C 1
ATOM 646 O O . ALA A 1 81 ? -1.662 9.740 1.603 1.00 84.44 81 ALA A O 1
ATOM 647 N N . HIS A 1 82 ? -3.777 9.639 2.410 1.00 80.50 82 HIS A N 1
ATOM 648 C CA . HIS A 1 82 ? -4.450 9.268 1.162 1.00 80.50 82 HIS A CA 1
ATOM 649 C C . HIS A 1 82 ? -4.933 10.551 0.478 1.00 80.50 82 HIS A C 1
ATOM 651 O O . HIS A 1 82 ? -4.646 10.702 -0.729 1.00 80.50 82 HIS A O 1
#

InterPro domains:
  IPR011008 Dimeric alpha-beta barrel [SSF54909] (5-77)
  IPR013097 Stress responsive alpha+beta-barrel [PF07876] (5-79)
  IPR013097 Stress responsive alpha+beta-barrel [PS51502] (5-82)
  IPR013097 Stress responsive alpha+beta-barrel [SM00886] (5-82)

Sequence (82 aa):
MANRVHRITMFKLPSKDEQAKLLDQYHKLNASQQKDGKPYILSMVVGAADEDARSQGYTFVSKTEFASMEDMKYYDEGCQAH

Secondary structure (DSSP, 8-state):
----EEEEEEE----HHHHHHHHHHHHHHHHH--BTTB--EEEEEEEEPPS-GGGTT--EEEEEEESSHHHHHHHHHH-TT-

pLDDT: mean 93.83, std 7.11, range [49.84, 97.81]

Organism: NCBI:txid1567544

Foldseek 3Di:
DQPKDKDKDFDLDPDPVVQVVVVVLVVVCVVDDDDPNHHFWPDKDWDFDPPD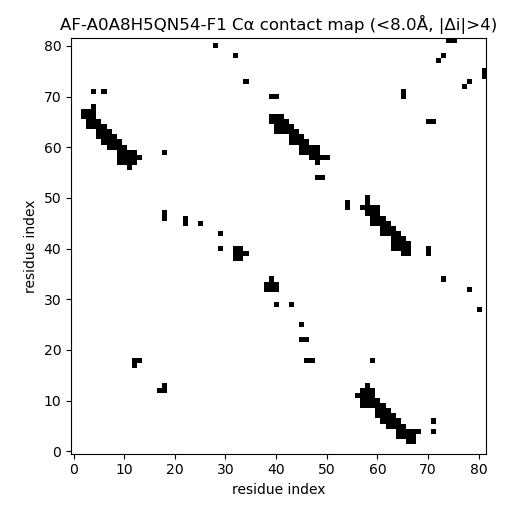VVSVNGTIMMITIGNDPVSVVCVVPPDPSD

Nearest PDB structures (foldseek):
  7w6e-assembly1_A  TM=7.145E-01  e=8.139E-03  Cannabis sativa
  5b0f-assembly1_B  TM=6.813E-01  e=1.935E-02  Cannabis sativa
  8oz4-assembly1_A  TM=6.898E-01  e=2.700E-02  Populus tremula
  2ifx-assembly1_A  TM=6.404E-01  e=6.187E-01  Cupriavidus necator
  3fzb-assembly2_C  TM=4.159E-01  e=2.680E+00  Lambdavirus lambda

Solvent-accessible surface area (backbone atoms only — not comparable to full-atom values): 4930 Å² total; per-residue (Å²): 132,81,85,57,39,77,49,76,50,76,34,76,52,86,52,65,70,58,48,51,55,51,50,54,50,51,53,50,44,73,76,65,56,56,55,96,90,35,71,46,68,77,48,74,51,73,47,70,47,70,98,47,82,90,41,72,73,36,34,30,40,38,40,38,31,18,74,37,71,65,43,48,47,38,45,77,77,65,39,90,87,106